Protein AF-A0A5P8FN72-F1 (afdb_monomer_lite)

Organism: NCBI:txid262209

Foldseek 3Di:
DDDDPPQLVVLVVQLVVLVVVLVVLVVVLVVCCVVCVVPSVVSVVSNLLSVLSNQLSVCVSVPDDNVRSNVPGDPDPPRPPPDPVVVVVVVVVPD

Radius of gyration: 16.41 Å; chains: 1; bounding box: 34×41×50 Å

Secondary structure (DSSP, 8-state):
-----HHHHHHHHHHHHHHHHHHHHHHHHHHHHHH-GGGHHHHHHHHHHHHHHHHHHHHHHTT--HHHHHHTS---S-------HHHHHHHHS--

pLDDT: mean 76.61, std 20.28, range [33.78, 97.81]

Sequence (95 aa):
MTNLPAGRRSLEATEQQWQVVVEALIQVSTAWREVSPESQGPVNELLQDARSNVAYWRARSKGLDEREASCMLPQGPPTPRYIDYNGIREENASR

Structure (mmCIF, N/CA/C/O backbone):
data_AF-A0A5P8FN72-F1
#
_entry.id   AF-A0A5P8FN72-F1
#
loop_
_atom_site.group_PDB
_atom_site.id
_atom_site.type_symbol
_atom_site.label_atom_id
_atom_site.label_alt_id
_atom_site.label_comp_id
_atom_site.label_asym_id
_atom_site.label_entity_id
_atom_site.label_seq_id
_atom_site.pdbx_PDB_ins_code
_atom_site.Cartn_x
_atom_site.Cartn_y
_atom_site.Cartn_z
_atom_site.occupancy
_atom_si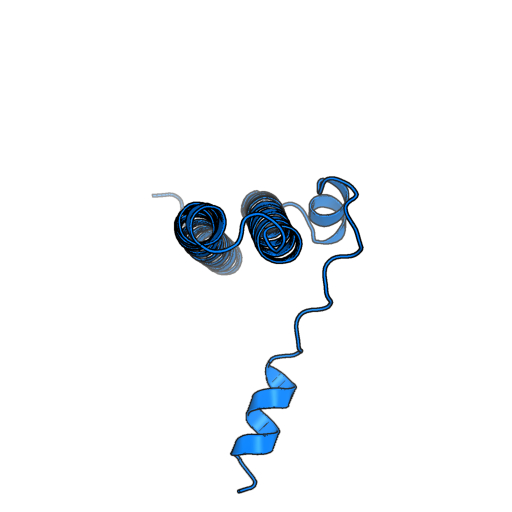te.B_iso_or_equiv
_atom_site.auth_seq_id
_atom_site.auth_comp_id
_atom_site.auth_asym_id
_atom_site.auth_atom_id
_atom_site.pdbx_PDB_model_num
ATOM 1 N N . MET A 1 1 ? 0.623 7.454 -30.481 1.00 33.78 1 MET A N 1
ATOM 2 C CA . MET A 1 1 ? 0.587 6.381 -29.464 1.00 33.78 1 MET A CA 1
ATOM 3 C C . MET A 1 1 ? 2.018 6.019 -29.107 1.00 33.78 1 MET A C 1
ATOM 5 O O . MET A 1 1 ? 2.681 5.341 -29.880 1.00 33.78 1 MET A O 1
ATOM 9 N N . THR A 1 2 ? 2.545 6.545 -28.006 1.00 42.03 2 THR A N 1
ATOM 10 C CA . THR A 1 2 ? 3.911 6.250 -27.555 1.00 42.03 2 THR A CA 1
ATOM 11 C C . THR A 1 2 ? 3.910 4.878 -26.882 1.00 42.03 2 THR A C 1
ATOM 13 O O . THR A 1 2 ? 3.343 4.702 -25.807 1.00 42.03 2 THR A O 1
ATOM 16 N N . ASN A 1 3 ? 4.488 3.875 -27.545 1.00 47.91 3 ASN A N 1
ATOM 17 C CA . ASN A 1 3 ? 4.662 2.544 -26.971 1.00 47.91 3 ASN A CA 1
ATOM 18 C C . ASN A 1 3 ? 5.716 2.613 -25.861 1.00 47.91 3 ASN A C 1
ATOM 20 O O . ASN A 1 3 ? 6.912 2.652 -26.132 1.00 47.91 3 ASN A O 1
ATOM 24 N N . LEU A 1 4 ? 5.266 2.653 -24.607 1.00 51.09 4 LEU A N 1
ATOM 25 C CA . LEU A 1 4 ? 6.144 2.464 -23.457 1.00 51.09 4 LEU A CA 1
ATOM 26 C C . LEU A 1 4 ? 6.731 1.040 -23.489 1.00 51.09 4 LEU A C 1
ATOM 28 O O . LEU A 1 4 ? 5.985 0.095 -23.773 1.00 51.09 4 LEU A O 1
ATOM 32 N N . PRO A 1 5 ? 8.036 0.863 -23.209 1.00 60.44 5 PRO A N 1
ATOM 33 C CA . PRO A 1 5 ? 8.654 -0.459 -23.143 1.00 60.44 5 PRO A CA 1
ATOM 34 C C . PRO A 1 5 ? 7.921 -1.343 -22.123 1.00 60.44 5 PRO A C 1
ATOM 36 O O . PRO A 1 5 ? 7.465 -0.843 -21.094 1.00 60.44 5 PRO A O 1
ATOM 39 N N . ALA A 1 6 ? 7.810 -2.649 -22.394 1.00 61.34 6 ALA A N 1
ATOM 40 C CA . ALA A 1 6 ? 6.997 -3.594 -21.611 1.00 61.34 6 ALA A CA 1
ATOM 41 C C . ALA A 1 6 ? 7.269 -3.540 -20.093 1.00 61.34 6 ALA A C 1
ATOM 43 O O . ALA A 1 6 ? 6.336 -3.625 -19.299 1.00 61.34 6 ALA A O 1
ATOM 44 N N . GLY A 1 7 ? 8.523 -3.289 -19.697 1.00 66.69 7 GLY A N 1
ATOM 45 C CA . GLY A 1 7 ? 8.893 -3.065 -18.298 1.00 66.69 7 GLY A CA 1
ATOM 46 C C . GLY A 1 7 ? 8.180 -1.867 -17.662 1.00 66.69 7 GLY A C 1
ATOM 47 O O . GLY A 1 7 ? 7.653 -1.999 -16.567 1.00 66.69 7 GLY A O 1
ATOM 48 N N . ARG A 1 8 ? 8.062 -0.723 -18.352 1.00 66.81 8 ARG A N 1
ATOM 49 C CA . ARG A 1 8 ? 7.356 0.457 -17.813 1.00 66.81 8 ARG A CA 1
ATOM 50 C C . ARG A 1 8 ? 5.854 0.233 -17.667 1.00 66.81 8 ARG A C 1
ATOM 52 O O . ARG A 1 8 ? 5.300 0.634 -16.653 1.00 66.81 8 ARG A O 1
ATOM 59 N N . ARG A 1 9 ? 5.215 -0.464 -18.615 1.00 67.38 9 ARG A N 1
ATOM 60 C CA . ARG A 1 9 ? 3.784 -0.817 -18.503 1.00 67.38 9 ARG A CA 1
ATOM 61 C C . ARG A 1 9 ? 3.503 -1.689 -17.281 1.00 67.38 9 ARG A C 1
ATOM 63 O O . ARG A 1 9 ? 2.488 -1.503 -16.622 1.00 67.38 9 ARG A O 1
ATOM 70 N N . SER A 1 10 ? 4.411 -2.613 -16.964 1.00 83.88 10 SER A N 1
ATOM 71 C CA . SER A 1 10 ? 4.301 -3.423 -15.749 1.00 83.88 10 SER A CA 1
ATOM 72 C C . SER A 1 10 ? 4.405 -2.569 -14.483 1.00 83.88 10 SER A C 1
ATOM 74 O O . SER A 1 10 ? 3.674 -2.820 -13.536 1.00 83.88 10 SER A O 1
ATOM 76 N N . LEU A 1 11 ? 5.274 -1.553 -14.466 1.00 85.06 11 LEU A N 1
ATOM 77 C CA . LEU A 1 11 ? 5.445 -0.660 -13.313 1.00 85.06 11 LEU A CA 1
ATOM 78 C C . LEU A 1 11 ? 4.228 0.250 -13.101 1.00 85.06 11 LEU A C 1
ATOM 80 O O . LEU A 1 11 ? 3.799 0.431 -11.967 1.00 85.06 11 LEU A O 1
ATOM 84 N N . GLU A 1 12 ? 3.647 0.780 -14.180 1.00 87.69 12 GLU A N 1
ATOM 85 C CA . GLU A 1 12 ? 2.408 1.571 -14.129 1.00 87.69 12 GLU A CA 1
ATOM 86 C C . GLU A 1 12 ? 1.221 0.738 -13.627 1.00 87.69 12 GLU A C 1
ATOM 88 O O . GLU A 1 12 ? 0.433 1.213 -12.812 1.00 87.69 12 GLU A O 1
ATOM 93 N N . ALA A 1 13 ? 1.113 -0.522 -14.061 1.00 88.06 13 ALA A N 1
ATOM 94 C CA . ALA A 1 13 ? 0.088 -1.436 -13.564 1.00 88.06 13 ALA A CA 1
ATOM 95 C C . ALA A 1 13 ? 0.262 -1.723 -12.062 1.00 88.06 13 ALA A C 1
ATOM 97 O O . ALA A 1 13 ? -0.714 -1.690 -11.312 1.00 88.06 13 ALA A O 1
ATOM 98 N N . THR A 1 14 ? 1.498 -1.943 -11.602 1.00 87.06 14 THR A N 1
ATOM 99 C CA . THR A 1 14 ? 1.795 -2.123 -10.174 1.00 87.06 14 THR A CA 1
ATOM 100 C C . THR A 1 14 ? 1.481 -0.860 -9.365 1.00 87.06 14 THR A C 1
ATOM 102 O O . THR A 1 14 ? 0.882 -0.959 -8.297 1.00 87.06 14 THR A O 1
ATOM 105 N N . GLU A 1 15 ? 1.811 0.337 -9.870 1.00 91.88 15 GLU A N 1
ATOM 106 C CA . GLU A 1 15 ? 1.416 1.611 -9.242 1.00 91.88 15 GLU A CA 1
ATOM 107 C C . GLU A 1 15 ? -0.109 1.693 -9.068 1.00 91.88 15 GLU A C 1
ATOM 109 O O . GLU A 1 15 ? -0.592 2.009 -7.980 1.00 91.88 15 GLU A O 1
ATOM 114 N N . GLN A 1 16 ? -0.871 1.372 -10.118 1.00 92.94 16 GLN A N 1
ATOM 115 C CA . GLN A 1 16 ? -2.336 1.393 -10.083 1.00 92.94 16 GLN A CA 1
ATOM 116 C C . GLN A 1 16 ? -2.906 0.393 -9.071 1.00 92.94 16 GLN A C 1
ATOM 118 O O . GLN A 1 16 ? -3.836 0.729 -8.342 1.00 92.94 16 GLN A O 1
ATOM 123 N N . GLN A 1 17 ? -2.336 -0.810 -8.968 1.00 92.94 17 GLN A N 1
ATOM 124 C CA . GLN A 1 17 ? -2.747 -1.789 -7.956 1.00 92.94 17 GLN A CA 1
ATOM 125 C C . GLN A 1 17 ? -2.520 -1.266 -6.533 1.00 92.94 17 GLN A C 1
ATOM 127 O O . GLN A 1 17 ? -3.409 -1.378 -5.690 1.00 92.94 17 GLN A O 1
ATOM 132 N N . TRP A 1 18 ? -1.378 -0.629 -6.262 1.00 94.38 18 TRP A N 1
ATOM 133 C CA . TRP A 1 18 ? -1.128 -0.006 -4.960 1.00 94.38 18 TRP A CA 1
ATOM 134 C C . TRP A 1 18 ? -2.061 1.171 -4.673 1.00 94.38 18 TRP A C 1
ATOM 136 O O . TRP A 1 18 ? -2.465 1.356 -3.527 1.00 94.38 18 TRP A O 1
ATOM 146 N N . GLN A 1 19 ? -2.461 1.930 -5.695 1.00 96.25 19 GLN A N 1
ATOM 147 C CA . GLN A 1 19 ? -3.459 2.989 -5.544 1.00 96.25 19 GLN A CA 1
ATOM 148 C C . GLN A 1 19 ? -4.815 2.421 -5.089 1.00 96.25 19 GLN A C 1
ATOM 150 O O . GLN A 1 19 ? -5.421 2.965 -4.167 1.00 96.25 19 GLN A O 1
ATOM 155 N N . VAL A 1 20 ? -5.240 1.282 -5.649 1.00 96.88 20 VAL A N 1
ATOM 156 C CA . VAL A 1 20 ? -6.448 0.562 -5.200 1.00 96.88 20 VAL A CA 1
ATOM 157 C C . VAL A 1 20 ? -6.312 0.103 -3.743 1.00 96.88 20 VAL A C 1
ATOM 159 O O . VAL A 1 20 ? -7.252 0.244 -2.960 1.00 96.88 20 VAL A O 1
ATOM 162 N N . VAL A 1 21 ? -5.137 -0.393 -3.339 1.00 96.06 21 VAL A N 1
ATOM 163 C CA . VAL A 1 21 ? -4.874 -0.776 -1.938 1.00 96.06 21 VAL A CA 1
ATOM 164 C C . VAL A 1 21 ? -4.980 0.430 -1.000 1.00 96.06 21 VAL A C 1
ATOM 166 O O . VAL A 1 21 ? -5.589 0.318 0.063 1.00 96.06 21 VAL A O 1
ATOM 169 N N . VAL A 1 22 ? -4.441 1.593 -1.382 1.00 97.19 22 VAL A N 1
ATOM 170 C CA . VAL A 1 22 ? -4.568 2.835 -0.597 1.00 97.19 22 VAL A CA 1
ATOM 171 C C . VAL A 1 22 ? -6.036 3.210 -0.405 1.00 97.19 22 VAL A C 1
ATOM 173 O O . VAL A 1 22 ? -6.441 3.529 0.712 1.00 97.19 22 VAL A O 1
ATOM 176 N N . GLU A 1 23 ? -6.843 3.155 -1.463 1.00 97.81 23 GLU A N 1
ATOM 177 C CA . GLU A 1 23 ? -8.273 3.473 -1.390 1.00 97.81 23 GLU A CA 1
ATOM 178 C C . GLU A 1 23 ? -9.031 2.512 -0.467 1.00 97.81 23 GLU A C 1
ATOM 180 O O . GLU A 1 23 ? -9.829 2.957 0.362 1.00 97.81 23 GLU A O 1
ATOM 185 N N . ALA A 1 24 ? -8.730 1.214 -0.537 1.00 97.81 24 ALA A N 1
ATOM 186 C CA . ALA A 1 24 ? -9.298 0.220 0.368 1.00 97.81 24 ALA A CA 1
ATOM 187 C C . ALA A 1 24 ? -8.884 0.470 1.830 1.00 97.81 24 ALA A C 1
ATOM 189 O O . ALA A 1 24 ? -9.729 0.461 2.724 1.00 97.81 24 ALA A O 1
ATOM 190 N N . LEU A 1 25 ? -7.605 0.761 2.090 1.00 96.62 25 LEU A N 1
ATOM 191 C CA . LEU A 1 25 ? -7.104 1.030 3.441 1.00 96.62 25 LEU A CA 1
ATOM 192 C C . LEU A 1 25 ? -7.641 2.337 4.032 1.00 96.62 25 LEU A C 1
ATOM 194 O O . LEU A 1 25 ? -7.796 2.425 5.248 1.00 96.62 25 LEU A O 1
ATOM 198 N N . ILE A 1 26 ? -7.975 3.334 3.208 1.00 96.75 26 ILE A N 1
ATOM 199 C CA . ILE A 1 26 ? -8.696 4.529 3.672 1.00 96.75 26 ILE A CA 1
ATOM 200 C C . ILE A 1 26 ? -10.075 4.130 4.204 1.00 96.75 26 ILE A C 1
ATOM 202 O O . ILE A 1 26 ? -10.424 4.522 5.315 1.00 96.75 26 ILE A O 1
ATOM 206 N N . GLN A 1 27 ? -10.829 3.316 3.458 1.00 96.81 27 GLN A N 1
ATOM 207 C CA . GLN A 1 27 ? -12.147 2.847 3.900 1.00 96.81 27 GLN A CA 1
ATOM 208 C C . GLN A 1 27 ? -12.047 2.015 5.183 1.00 96.81 27 GLN A C 1
ATOM 210 O O . GLN A 1 27 ? -12.813 2.243 6.120 1.00 96.81 27 GLN A O 1
ATOM 215 N N . VAL A 1 28 ? -11.066 1.108 5.259 1.00 95.81 28 VAL A N 1
ATOM 216 C CA . VAL A 1 28 ? -10.794 0.319 6.469 1.00 95.81 28 VAL A CA 1
ATOM 217 C C . VAL A 1 28 ? -10.429 1.229 7.639 1.00 95.81 28 VAL A C 1
ATOM 219 O O . VAL A 1 28 ? -11.019 1.084 8.698 1.00 95.81 28 VAL A O 1
ATOM 222 N N . SER A 1 29 ? -9.522 2.197 7.467 1.00 94.31 29 SER A N 1
ATOM 223 C CA . SER A 1 29 ? -9.122 3.127 8.537 1.00 94.31 29 SER A CA 1
ATOM 224 C C . SER A 1 29 ? -10.297 3.953 9.058 1.00 94.31 29 SER A C 1
ATOM 226 O O . SER A 1 29 ? -10.429 4.139 10.270 1.00 94.31 29 SER A O 1
ATOM 228 N N . THR A 1 30 ? -11.181 4.408 8.165 1.00 94.44 30 THR A N 1
ATOM 229 C CA . THR A 1 30 ? -12.411 5.106 8.549 1.00 94.44 30 THR A CA 1
ATOM 230 C C . THR A 1 30 ? -13.338 4.194 9.346 1.00 94.44 30 THR A C 1
ATOM 232 O O . THR A 1 30 ? -13.729 4.567 10.446 1.00 94.44 30 THR A O 1
ATOM 235 N N . ALA A 1 31 ? -13.646 2.993 8.848 1.00 95.56 31 ALA A N 1
ATOM 236 C CA . ALA A 1 31 ? -14.517 2.052 9.553 1.00 95.56 31 ALA A CA 1
ATOM 237 C C . ALA A 1 31 ? -13.926 1.602 10.902 1.00 95.56 31 ALA A C 1
ATOM 239 O O . ALA A 1 31 ? -14.644 1.479 11.889 1.00 95.56 31 ALA A O 1
ATOM 240 N N . TRP A 1 32 ? -12.609 1.396 10.967 1.00 95.62 32 TRP A N 1
ATOM 241 C CA . TRP A 1 32 ? -11.915 0.953 12.176 1.00 95.62 32 TRP A CA 1
ATOM 242 C C . TRP A 1 32 ? -11.941 2.006 13.277 1.00 95.62 32 TRP A C 1
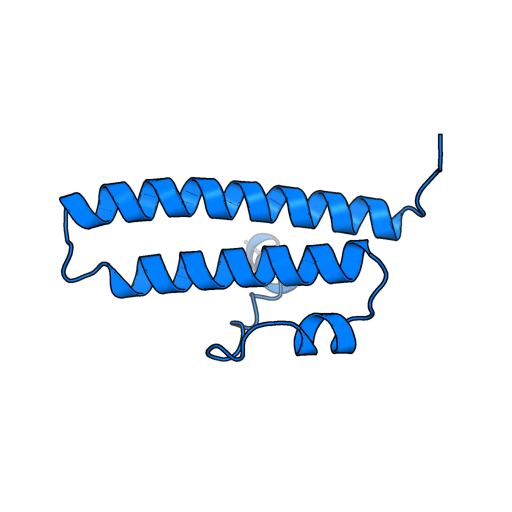ATOM 244 O O . TRP A 1 32 ? -12.130 1.669 14.442 1.00 95.62 32 TRP A O 1
ATOM 254 N N . ARG A 1 33 ? -11.794 3.287 12.913 1.00 93.81 33 ARG A N 1
ATOM 255 C CA . ARG A 1 33 ? -11.872 4.401 13.866 1.00 93.81 33 ARG A CA 1
ATOM 256 C C . ARG A 1 33 ? -13.205 4.429 14.615 1.00 93.81 33 ARG A C 1
ATOM 258 O O . ARG A 1 33 ? -13.211 4.779 15.788 1.00 93.81 33 ARG A O 1
ATOM 265 N N . GLU A 1 34 ? -14.297 4.050 13.954 1.00 95.06 34 GLU A N 1
ATOM 266 C CA . GLU A 1 34 ? -15.630 4.001 14.568 1.00 95.06 34 GLU A CA 1
ATOM 267 C C . GLU A 1 34 ? -15.778 2.846 15.570 1.00 95.06 34 GLU A C 1
ATOM 269 O O . GLU A 1 34 ? -16.554 2.946 16.516 1.00 95.06 34 GLU A O 1
ATOM 274 N N . VAL A 1 35 ? -15.044 1.745 15.374 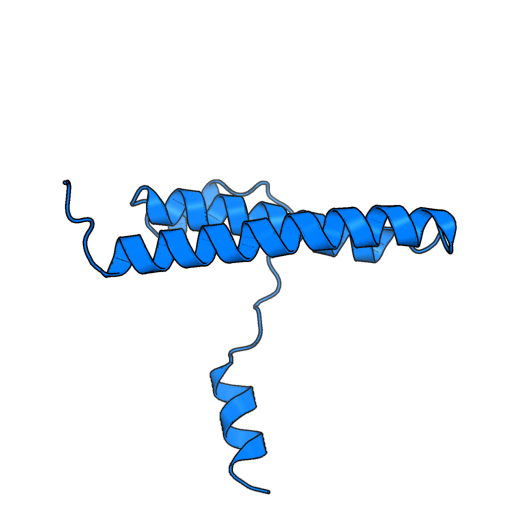1.00 94.75 35 VAL A N 1
ATOM 275 C CA . VAL A 1 35 ? -15.192 0.518 16.176 1.00 94.75 35 VAL A CA 1
ATOM 276 C C . VAL A 1 35 ? -14.158 0.424 17.300 1.00 94.75 35 VAL A C 1
ATOM 278 O O . VAL A 1 35 ? -14.485 -0.040 18.388 1.00 94.75 35 VAL A O 1
ATOM 281 N N . SER A 1 36 ? -12.913 0.830 17.051 1.00 93.56 36 SER A N 1
ATOM 282 C CA . SER A 1 36 ? -11.814 0.759 18.021 1.00 93.56 36 SER A CA 1
ATOM 283 C C . SER A 1 36 ? -10.755 1.828 17.707 1.00 93.56 36 SER A C 1
ATOM 285 O O . SER A 1 36 ? -9.718 1.540 17.096 1.00 93.56 36 SER A O 1
ATOM 287 N N . PRO A 1 37 ? -11.002 3.093 18.088 1.00 88.62 37 PRO A N 1
ATOM 288 C CA . PRO A 1 37 ? -10.066 4.190 17.843 1.00 88.62 37 PRO A CA 1
ATOM 289 C C . PRO A 1 37 ? -8.712 3.981 18.540 1.00 88.62 37 PRO A C 1
ATOM 291 O O . PRO A 1 37 ? -7.675 4.377 18.009 1.00 88.62 37 PRO A O 1
ATOM 294 N N . GLU A 1 38 ? -8.690 3.313 19.694 1.00 90.44 38 GLU A N 1
ATOM 295 C CA . GLU A 1 38 ? -7.477 2.991 20.451 1.00 90.44 38 GLU A CA 1
ATOM 296 C C . GLU A 1 38 ? -6.541 2.010 19.730 1.00 90.44 38 GLU A C 1
ATOM 298 O O . GLU A 1 38 ? -5.339 2.009 19.991 1.00 90.44 38 GLU A O 1
ATOM 303 N N . SER A 1 39 ? -7.061 1.219 18.785 1.00 88.38 39 SER A N 1
ATOM 304 C CA . SER A 1 39 ? -6.277 0.285 17.968 1.00 88.38 39 SER A CA 1
ATOM 305 C C . SER A 1 39 ? -6.046 0.780 16.535 1.00 88.38 39 SER A C 1
ATOM 307 O O . SER A 1 39 ? -5.660 0.005 15.663 1.00 88.38 39 SER A O 1
ATOM 309 N N . GLN A 1 40 ? -6.225 2.080 16.264 1.00 88.69 40 GLN A N 1
ATOM 310 C CA . GLN A 1 40 ? -6.058 2.631 14.913 1.00 88.69 40 GLN A CA 1
ATOM 311 C C . GLN A 1 40 ? -4.594 2.631 14.419 1.00 88.69 40 GLN A C 1
ATOM 313 O O . GLN A 1 40 ? -4.353 2.713 13.213 1.00 88.69 40 GLN A O 1
ATOM 318 N N . GLY A 1 41 ? -3.614 2.529 15.327 1.00 88.75 41 GLY A N 1
ATOM 319 C CA . GLY A 1 41 ? -2.176 2.574 15.017 1.00 88.75 41 GLY A CA 1
ATOM 320 C C . GLY A 1 41 ? -1.759 1.647 13.864 1.00 88.75 41 GLY A C 1
ATOM 321 O O . GLY A 1 41 ? -1.345 2.157 12.823 1.00 88.75 41 GLY A O 1
ATOM 322 N N . PRO A 1 42 ? -1.957 0.320 13.977 1.00 90.88 42 PRO A N 1
ATOM 323 C CA . PRO A 1 42 ? -1.603 -0.634 12.923 1.00 90.88 42 PRO A CA 1
ATOM 324 C C . PRO A 1 42 ? -2.257 -0.362 11.559 1.00 90.88 42 PRO A C 1
ATOM 326 O O . PRO A 1 42 ? -1.625 -0.529 10.518 1.00 90.88 42 PRO A O 1
ATOM 329 N N . VAL A 1 43 ? -3.515 0.094 11.527 1.00 91.38 43 VAL A N 1
ATOM 330 C CA . VAL A 1 43 ? -4.198 0.408 10.257 1.00 91.38 43 VAL A CA 1
ATOM 331 C C . VAL A 1 43 ? -3.590 1.651 9.601 1.00 91.38 43 VAL A C 1
ATOM 333 O O . VAL A 1 43 ? -3.450 1.710 8.378 1.00 91.38 43 VAL A O 1
ATOM 336 N N . ASN A 1 44 ? -3.191 2.639 10.404 1.00 89.19 44 ASN A N 1
ATOM 337 C CA . ASN A 1 44 ? -2.502 3.827 9.906 1.00 89.19 44 ASN A CA 1
ATOM 338 C C . ASN A 1 44 ? -1.097 3.500 9.381 1.00 89.19 44 ASN A C 1
ATOM 340 O O . ASN A 1 44 ? -0.696 4.077 8.371 1.00 89.19 44 ASN A O 1
ATOM 344 N N . GLU A 1 45 ? -0.381 2.570 10.019 1.00 90.81 45 GLU A N 1
ATOM 345 C CA . GLU A 1 45 ? 0.915 2.069 9.537 1.00 90.81 45 GLU A CA 1
ATOM 346 C C . GLU A 1 45 ? 0.769 1.398 8.165 1.00 90.81 45 GLU A C 1
ATOM 348 O O . GLU A 1 45 ? 1.448 1.793 7.219 1.00 90.81 45 GLU A O 1
ATOM 353 N N . LEU A 1 46 ? -0.204 0.493 7.998 1.00 92.50 46 LEU A N 1
ATOM 354 C CA . LEU A 1 46 ? -0.481 -0.140 6.700 1.00 92.50 46 LEU A CA 1
ATOM 355 C C . LEU A 1 46 ? -0.852 0.879 5.613 1.00 92.50 46 LEU A C 1
ATOM 357 O O . LEU A 1 46 ? -0.406 0.769 4.469 1.00 92.50 46 LEU A O 1
ATOM 361 N N . LEU A 1 47 ? -1.665 1.885 5.950 1.00 93.44 47 LEU A N 1
ATOM 362 C CA . LEU A 1 47 ? -2.026 2.948 5.011 1.00 93.44 47 LEU A CA 1
ATOM 363 C C . LEU A 1 47 ? -0.801 3.779 4.603 1.00 93.44 47 LEU A C 1
ATOM 365 O O . LEU A 1 47 ? -0.671 4.159 3.435 1.00 93.44 47 LEU A O 1
ATOM 369 N N . GLN A 1 48 ? 0.095 4.063 5.546 1.00 91.25 48 GLN A N 1
ATOM 370 C CA . GLN A 1 48 ? 1.339 4.770 5.270 1.00 91.25 48 GLN A CA 1
ATOM 371 C C . GLN A 1 48 ? 2.262 3.942 4.364 1.00 91.25 48 GLN A C 1
ATOM 373 O O . GLN A 1 48 ? 2.795 4.480 3.391 1.00 91.25 48 GLN A O 1
ATOM 378 N N . ASP A 1 49 ? 2.384 2.639 4.608 1.00 90.88 49 ASP A N 1
ATOM 379 C CA . ASP A 1 49 ? 3.172 1.725 3.777 1.00 90.88 49 ASP A CA 1
ATOM 380 C C . ASP A 1 49 ? 2.628 1.631 2.349 1.00 90.88 49 ASP A C 1
ATOM 382 O O . ASP A 1 49 ? 3.389 1.704 1.378 1.00 90.88 49 ASP A O 1
ATOM 386 N N . ALA A 1 50 ? 1.307 1.536 2.184 1.00 92.62 50 ALA A N 1
ATOM 387 C CA . ALA A 1 50 ? 0.684 1.515 0.864 1.00 92.62 50 ALA A CA 1
ATOM 388 C C . ALA A 1 50 ? 0.944 2.821 0.090 1.00 92.62 50 ALA A C 1
ATOM 390 O O . ALA A 1 50 ? 1.267 2.789 -1.098 1.00 92.62 50 ALA A O 1
ATOM 391 N N . ARG A 1 51 ? 0.886 3.978 0.764 1.00 92.75 51 ARG A N 1
ATOM 392 C CA . ARG A 1 51 ? 1.218 5.282 0.159 1.00 92.75 51 ARG A CA 1
ATOM 393 C C . ARG A 1 51 ? 2.684 5.367 -0.261 1.00 92.75 51 ARG A C 1
ATOM 395 O O . ARG A 1 51 ? 2.973 5.864 -1.350 1.00 92.75 51 ARG A O 1
ATOM 402 N N . SER A 1 52 ? 3.594 4.859 0.567 1.00 90.81 52 SER A N 1
ATOM 403 C CA . SER A 1 52 ? 5.016 4.765 0.227 1.00 90.81 52 SER A CA 1
ATOM 404 C C . SER A 1 52 ? 5.236 3.873 -0.997 1.00 90.81 52 SER A C 1
ATOM 406 O O . SER A 1 52 ? 5.978 4.250 -1.901 1.00 90.81 52 SER A O 1
ATOM 408 N N . ASN A 1 53 ? 4.527 2.746 -1.101 1.00 88.38 53 ASN A N 1
ATOM 409 C CA . ASN A 1 53 ? 4.590 1.891 -2.286 1.00 88.38 53 ASN A CA 1
ATOM 410 C C . ASN A 1 53 ? 4.086 2.602 -3.551 1.00 88.38 53 ASN A C 1
ATOM 412 O O . ASN A 1 53 ? 4.754 2.536 -4.581 1.00 88.38 53 ASN A O 1
ATOM 416 N N . VAL A 1 54 ? 2.972 3.342 -3.489 1.00 92.25 54 VAL A N 1
ATOM 417 C CA . VAL A 1 54 ? 2.517 4.161 -4.631 1.00 92.25 54 VAL A CA 1
ATOM 418 C C . VAL A 1 54 ? 3.611 5.137 -5.069 1.00 92.25 54 VAL A C 1
ATOM 420 O O . VAL A 1 54 ? 3.914 5.229 -6.258 1.00 92.25 54 VAL A O 1
ATOM 423 N N . ALA A 1 55 ? 4.236 5.847 -4.125 1.00 88.88 55 ALA A N 1
ATOM 424 C CA . ALA A 1 55 ? 5.311 6.787 -4.433 1.00 88.88 55 ALA A CA 1
ATOM 425 C C . ALA A 1 55 ? 6.523 6.093 -5.083 1.00 88.88 55 ALA A C 1
ATOM 427 O O . ALA A 1 55 ? 7.045 6.588 -6.085 1.00 88.88 55 ALA A O 1
ATOM 428 N N . TYR A 1 56 ? 6.921 4.927 -4.565 1.00 88.19 56 TYR A N 1
ATOM 429 C CA . TYR A 1 56 ? 8.013 4.119 -5.105 1.00 88.19 56 TYR A CA 1
ATOM 430 C C . TYR A 1 56 ? 7.734 3.676 -6.545 1.00 88.19 56 TYR A C 1
ATOM 432 O O . TYR A 1 56 ? 8.526 3.945 -7.451 1.00 88.19 56 TYR A O 1
ATOM 440 N N . TRP A 1 57 ? 6.587 3.037 -6.789 1.00 87.06 57 TRP A N 1
ATOM 441 C CA . TRP A 1 57 ? 6.251 2.517 -8.116 1.00 87.06 57 TRP A CA 1
ATOM 442 C C . TRP A 1 57 ? 6.007 3.635 -9.128 1.00 87.06 57 TRP A C 1
ATOM 444 O O . TRP A 1 57 ? 6.400 3.490 -10.284 1.00 87.06 57 TRP A O 1
ATOM 454 N N . ARG A 1 58 ? 5.498 4.791 -8.686 1.00 89.94 58 ARG A N 1
ATOM 455 C CA . ARG A 1 58 ? 5.422 6.010 -9.502 1.00 89.94 58 ARG A CA 1
ATOM 456 C C . ARG A 1 58 ? 6.794 6.558 -9.891 1.00 89.94 58 ARG A C 1
ATOM 458 O O . ARG A 1 58 ? 6.971 7.066 -10.996 1.00 89.94 58 ARG A O 1
ATOM 465 N N . ALA A 1 59 ? 7.775 6.510 -8.994 1.00 86.50 59 ALA A N 1
ATOM 466 C CA . ALA A 1 59 ? 9.145 6.902 -9.319 1.00 86.50 59 ALA A CA 1
ATOM 467 C C . ALA A 1 59 ? 9.759 5.927 -10.341 1.00 86.50 59 ALA A C 1
ATOM 469 O O . ALA A 1 59 ? 10.299 6.356 -11.364 1.00 86.50 59 ALA A O 1
ATOM 470 N N . ARG A 1 60 ? 9.583 4.617 -10.125 1.00 85.94 60 ARG A N 1
ATOM 471 C CA . ARG A 1 60 ? 10.037 3.565 -11.049 1.00 85.94 60 ARG A CA 1
ATOM 472 C C . ARG A 1 60 ? 9.374 3.672 -12.428 1.00 85.94 60 ARG A C 1
ATOM 474 O O . ARG A 1 60 ? 10.064 3.541 -13.438 1.00 85.94 60 ARG A O 1
ATOM 481 N N . SER A 1 61 ? 8.068 3.948 -12.508 1.00 85.19 61 SER A N 1
ATOM 482 C CA . SER A 1 61 ? 7.343 4.101 -13.783 1.00 85.19 61 SER A CA 1
ATOM 483 C C . SER A 1 61 ? 7.851 5.296 -14.601 1.00 85.19 61 SER A C 1
ATOM 485 O O . SER A 1 61 ? 7.948 5.219 -15.830 1.00 85.19 61 SER A O 1
ATOM 487 N N . LYS A 1 62 ? 8.307 6.357 -13.919 1.00 88.12 62 LYS A N 1
ATOM 488 C CA . LYS A 1 62 ? 8.983 7.523 -14.516 1.00 88.12 62 LYS A CA 1
ATOM 489 C C . LYS A 1 62 ? 10.428 7.261 -14.952 1.00 88.12 62 LYS A C 1
ATOM 491 O O . LYS A 1 62 ? 11.015 8.111 -15.617 1.00 88.12 62 LYS A O 1
ATOM 496 N N . GLY A 1 63 ? 10.973 6.082 -14.653 1.00 85.44 63 GLY A N 1
ATOM 497 C CA . GLY A 1 63 ? 12.284 5.640 -15.119 1.00 85.44 63 GLY A CA 1
ATOM 498 C C . GLY A 1 63 ? 13.424 5.822 -14.124 1.00 85.44 63 GLY A C 1
ATOM 499 O O . GLY A 1 63 ? 14.564 5.624 -14.534 1.00 85.44 63 GLY A O 1
ATOM 500 N N . LEU A 1 64 ? 13.135 6.163 -12.863 1.00 85.44 64 LEU A N 1
ATOM 501 C CA . LEU A 1 64 ? 14.144 6.110 -11.804 1.00 85.44 64 LEU A CA 1
ATOM 502 C C . LEU A 1 64 ? 14.543 4.659 -11.545 1.00 85.44 64 LEU A C 1
ATOM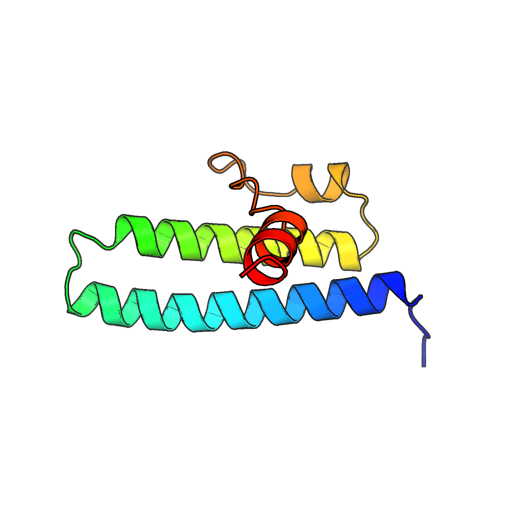 504 O O . LEU A 1 64 ? 13.719 3.738 -11.656 1.00 85.44 64 LEU A O 1
ATOM 508 N N . ASP A 1 65 ? 15.804 4.467 -11.174 1.00 85.56 65 ASP A N 1
ATOM 509 C CA . ASP A 1 65 ? 16.258 3.167 -10.708 1.00 85.56 65 ASP A CA 1
ATOM 510 C C . ASP A 1 65 ? 15.747 2.861 -9.287 1.00 85.56 65 ASP A C 1
ATOM 512 O O . ASP A 1 65 ? 15.046 3.646 -8.642 1.00 85.56 65 ASP A O 1
ATOM 516 N N . GLU A 1 66 ? 16.049 1.659 -8.804 1.00 78.81 66 GLU A N 1
ATOM 517 C CA . GLU A 1 66 ? 15.616 1.198 -7.487 1.00 78.81 66 GLU A CA 1
ATOM 518 C C . GLU A 1 66 ? 16.116 2.072 -6.341 1.00 78.81 66 GLU A C 1
ATOM 520 O O . GLU A 1 66 ? 15.371 2.359 -5.401 1.00 78.81 66 GLU A O 1
ATOM 525 N N . ARG A 1 67 ? 17.379 2.485 -6.414 1.00 81.50 67 ARG A N 1
ATOM 526 C CA . ARG A 1 67 ? 18.041 3.240 -5.360 1.00 81.50 67 ARG A CA 1
ATOM 527 C C . ARG A 1 67 ? 17.501 4.660 -5.326 1.00 81.50 67 ARG A C 1
ATOM 529 O O . ARG A 1 67 ? 17.146 5.140 -4.254 1.00 81.50 67 ARG A O 1
ATOM 536 N N . GLU A 1 68 ? 17.385 5.294 -6.487 1.00 82.75 68 GLU A N 1
ATOM 537 C CA . GLU A 1 68 ? 16.806 6.627 -6.638 1.00 82.75 68 GLU A CA 1
ATOM 538 C C . GLU A 1 68 ? 15.361 6.660 -6.135 1.00 82.75 68 GLU A C 1
ATOM 540 O O . GLU A 1 68 ? 15.019 7.506 -5.309 1.00 82.75 68 GLU A O 1
ATOM 545 N N . ALA A 1 69 ? 14.528 5.700 -6.554 1.00 82.94 69 ALA A N 1
ATOM 546 C CA . ALA A 1 69 ? 13.141 5.602 -6.106 1.00 82.94 69 ALA A CA 1
ATOM 547 C C . ALA A 1 69 ? 13.031 5.389 -4.586 1.00 82.94 69 ALA A C 1
ATOM 549 O O . ALA A 1 69 ? 12.170 5.990 -3.943 1.00 82.94 69 ALA A O 1
ATOM 550 N N . SER A 1 70 ? 13.920 4.582 -3.997 1.00 81.50 70 SER A N 1
ATOM 551 C CA . SER A 1 70 ? 13.948 4.326 -2.549 1.00 81.50 70 SER A CA 1
ATOM 552 C C . SER A 1 70 ? 14.375 5.560 -1.747 1.00 81.50 70 SER A C 1
ATOM 554 O O . SER A 1 70 ? 13.814 5.830 -0.690 1.00 81.50 70 SER A O 1
ATOM 556 N N . CYS A 1 71 ? 15.329 6.347 -2.256 1.00 80.81 71 CYS A N 1
ATOM 557 C CA . CYS A 1 71 ? 15.781 7.588 -1.619 1.00 80.81 71 CYS A CA 1
ATOM 558 C C . CYS A 1 71 ? 14.719 8.700 -1.611 1.00 80.81 71 CYS A C 1
ATOM 560 O O . CYS A 1 71 ? 14.837 9.634 -0.821 1.00 80.81 71 CYS A O 1
ATOM 562 N N . MET A 1 72 ? 13.701 8.619 -2.476 1.00 75.62 72 MET A N 1
ATOM 563 C CA . MET A 1 72 ? 12.591 9.579 -2.512 1.00 75.62 72 MET A CA 1
ATOM 564 C C . MET A 1 72 ? 11.487 9.283 -1.494 1.00 75.62 72 MET A C 1
ATOM 566 O O . MET A 1 72 ? 10.615 10.130 -1.285 1.00 75.62 72 MET A O 1
ATOM 570 N N . LEU A 1 73 ? 11.483 8.095 -0.884 1.00 76.69 73 LEU A N 1
ATOM 571 C CA . LEU A 1 73 ? 10.481 7.757 0.115 1.00 76.69 73 LEU A CA 1
ATOM 572 C C . LEU A 1 73 ? 10.738 8.558 1.397 1.00 76.69 73 LEU A C 1
ATOM 574 O O . LEU A 1 73 ? 11.897 8.714 1.797 1.00 76.69 73 LEU A O 1
ATOM 578 N N . PRO A 1 74 ? 9.685 9.077 2.061 1.00 64.44 74 PRO A N 1
ATOM 579 C CA . PRO A 1 74 ? 9.850 9.619 3.402 1.00 64.44 74 PRO A CA 1
ATOM 580 C C . PRO A 1 74 ? 10.526 8.546 4.259 1.00 64.44 74 PRO A C 1
ATOM 582 O O . PRO A 1 74 ? 10.143 7.379 4.175 1.00 64.44 74 PRO A O 1
ATOM 585 N N . GLN A 1 75 ? 11.542 8.921 5.046 1.00 56.72 75 GLN A N 1
ATOM 586 C CA . GLN A 1 75 ? 12.216 7.987 5.951 1.00 56.72 75 GLN A CA 1
ATOM 587 C C . GLN A 1 75 ? 11.255 7.589 7.077 1.00 56.72 75 GLN A C 1
ATOM 589 O O . GLN A 1 75 ? 11.264 8.157 8.165 1.00 56.72 75 GLN A O 1
ATOM 594 N N . GLY A 1 76 ? 10.353 6.666 6.760 1.00 53.50 76 GLY A N 1
ATOM 595 C CA . GLY A 1 76 ? 9.573 5.901 7.712 1.00 53.50 76 GLY A CA 1
ATOM 596 C C . GLY A 1 76 ? 10.375 4.699 8.208 1.00 53.50 76 GLY A C 1
ATOM 597 O O . GLY A 1 76 ? 11.496 4.469 7.739 1.00 53.50 76 GLY A O 1
ATOM 598 N N . PRO A 1 77 ? 9.822 3.925 9.157 1.00 43.06 77 PRO A N 1
ATOM 599 C CA . PRO A 1 77 ? 10.409 2.648 9.545 1.00 43.06 77 PRO A CA 1
ATOM 600 C C . PRO A 1 77 ? 10.692 1.804 8.291 1.00 43.06 77 PRO A C 1
ATOM 602 O O . PRO A 1 77 ? 9.999 1.962 7.282 1.00 43.06 77 PRO A O 1
ATOM 605 N N . PRO A 1 78 ? 11.746 0.968 8.315 1.00 46.66 78 PRO A N 1
ATOM 606 C CA . PRO A 1 78 ? 12.184 0.229 7.141 1.00 46.66 78 PRO A CA 1
ATOM 607 C C . PRO A 1 78 ? 10.992 -0.482 6.517 1.00 46.66 78 PRO A C 1
ATOM 609 O O . PRO A 1 78 ? 10.268 -1.184 7.223 1.00 46.66 78 PRO A O 1
ATOM 612 N N . THR A 1 79 ? 10.810 -0.294 5.208 1.00 45.53 79 THR A N 1
ATOM 613 C CA . THR A 1 79 ? 9.801 -1.007 4.429 1.00 45.53 79 THR A CA 1
ATOM 614 C C . THR A 1 79 ? 9.871 -2.477 4.835 1.00 45.53 79 THR A C 1
ATOM 616 O O . THR A 1 79 ? 10.967 -3.057 4.754 1.00 45.53 79 THR A O 1
ATOM 619 N N . PRO A 1 80 ? 8.772 -3.090 5.311 1.00 43.47 80 PRO A N 1
ATOM 620 C CA . PRO A 1 80 ? 8.765 -4.515 5.574 1.00 43.47 80 PRO A CA 1
ATOM 621 C C . PRO A 1 80 ? 9.294 -5.202 4.320 1.00 43.47 80 PRO A C 1
ATOM 623 O O . PRO A 1 80 ? 8.843 -4.904 3.210 1.00 43.47 80 PRO A O 1
ATOM 626 N N . ARG A 1 81 ? 10.304 -6.065 4.467 1.00 41.78 81 ARG A N 1
ATOM 627 C CA . ARG A 1 81 ? 10.736 -6.927 3.366 1.00 41.78 81 ARG A CA 1
ATOM 628 C C . ARG A 1 81 ? 9.548 -7.833 3.071 1.00 41.78 81 ARG A C 1
ATOM 630 O O . ARG A 1 81 ? 9.368 -8.840 3.751 1.00 41.78 81 ARG A O 1
ATOM 637 N N . TYR A 1 82 ? 8.677 -7.409 2.157 1.00 44.44 82 TYR A N 1
ATOM 638 C CA . TYR A 1 82 ? 7.515 -8.187 1.777 1.00 44.44 82 TYR A CA 1
ATOM 639 C C . TYR A 1 82 ? 8.004 -9.552 1.310 1.00 44.44 82 TYR A C 1
ATOM 641 O O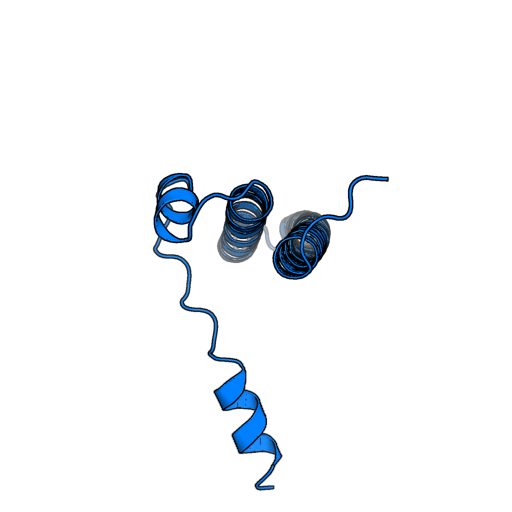 . TYR A 1 82 ? 8.994 -9.665 0.586 1.00 44.44 82 TYR A O 1
ATOM 649 N N . ILE A 1 83 ? 7.319 -10.562 1.834 1.00 42.56 83 ILE A N 1
ATOM 650 C CA . ILE A 1 83 ? 7.556 -11.985 1.652 1.00 42.56 83 ILE A CA 1
ATOM 651 C C . ILE A 1 83 ? 7.899 -12.257 0.189 1.00 42.56 83 ILE A C 1
ATOM 653 O O . ILE A 1 83 ? 7.158 -11.866 -0.714 1.00 42.56 83 ILE A O 1
ATOM 657 N N . ASP A 1 84 ? 9.025 -12.933 -0.028 1.00 41.78 84 ASP A N 1
ATOM 658 C CA . ASP A 1 84 ? 9.348 -13.528 -1.314 1.00 41.78 84 ASP A CA 1
ATOM 659 C C . ASP A 1 84 ? 8.202 -14.486 -1.673 1.00 41.78 84 ASP A C 1
ATOM 661 O O . ASP A 1 84 ? 8.073 -15.568 -1.097 1.00 41.78 84 ASP A O 1
ATOM 665 N N . TYR A 1 85 ? 7.311 -14.069 -2.577 1.00 44.56 85 TYR A N 1
ATOM 666 C CA . TYR A 1 85 ? 6.172 -14.880 -3.017 1.00 44.56 85 TYR A CA 1
ATOM 667 C C . TYR A 1 85 ? 6.617 -16.205 -3.661 1.00 44.56 85 TYR A C 1
ATOM 669 O O . TYR A 1 85 ? 5.785 -17.100 -3.827 1.00 44.56 85 TYR A O 1
ATOM 677 N N . ASN A 1 86 ? 7.912 -16.379 -3.967 1.00 48.44 86 ASN A N 1
ATOM 678 C CA . ASN A 1 86 ? 8.454 -17.680 -4.349 1.00 48.44 86 ASN A CA 1
ATOM 679 C C . ASN A 1 86 ? 8.354 -18.707 -3.206 1.00 48.44 86 ASN A C 1
ATOM 681 O O . ASN A 1 86 ? 8.092 -19.875 -3.476 1.00 48.44 86 ASN A O 1
ATOM 685 N N . GLY A 1 87 ? 8.442 -18.284 -1.939 1.00 41.25 87 GLY A N 1
ATOM 686 C CA . GLY A 1 87 ? 8.334 -19.180 -0.780 1.00 41.25 87 GLY A CA 1
ATOM 687 C C . GLY A 1 87 ? 6.921 -19.726 -0.532 1.00 41.25 87 GLY A C 1
ATOM 688 O O . GLY A 1 87 ? 6.768 -20.857 -0.084 1.00 41.25 87 GLY A O 1
ATOM 689 N N . ILE A 1 88 ? 5.869 -18.972 -0.879 1.00 46.06 88 ILE A N 1
ATOM 690 C CA . ILE A 1 88 ? 4.467 -19.402 -0.672 1.00 46.06 88 ILE A CA 1
ATOM 691 C C . ILE A 1 88 ? 4.028 -20.427 -1.737 1.00 46.06 88 ILE A C 1
ATOM 693 O O . ILE A 1 88 ? 3.124 -21.238 -1.511 1.00 46.06 88 ILE A O 1
ATOM 697 N N . ARG A 1 89 ? 4.669 -20.420 -2.915 1.00 45.59 89 ARG A N 1
ATOM 698 C CA . ARG A 1 89 ? 4.344 -21.352 -4.003 1.00 45.59 89 ARG A CA 1
ATOM 699 C C . ARG A 1 89 ? 4.908 -22.756 -3.766 1.00 45.59 89 ARG A C 1
ATOM 701 O O . ARG A 1 89 ? 4.269 -23.722 -4.174 1.00 45.59 89 ARG A O 1
ATOM 708 N N . GLU A 1 90 ? 6.057 -22.881 -3.103 1.00 45.41 90 GLU A N 1
ATOM 709 C CA . GLU A 1 90 ? 6.700 -24.183 -2.866 1.00 45.41 90 GLU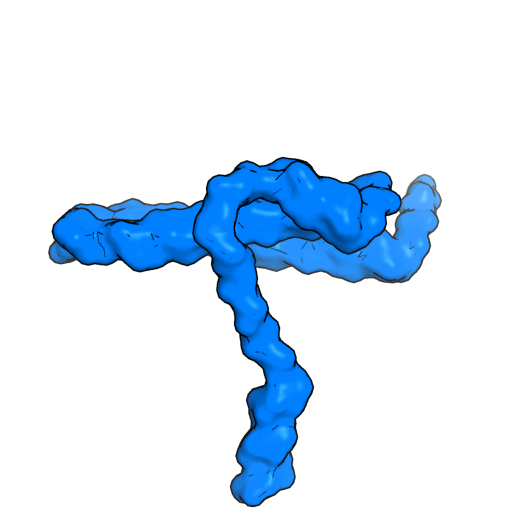 A CA 1
ATOM 710 C C . GLU A 1 90 ? 6.010 -25.003 -1.763 1.00 45.41 90 GLU A C 1
ATOM 712 O O . GLU A 1 90 ? 5.910 -26.226 -1.879 1.00 45.41 90 GLU A O 1
ATOM 717 N N . GLU A 1 91 ? 5.434 -24.353 -0.746 1.00 47.25 91 GLU A N 1
ATOM 718 C CA . GLU A 1 91 ? 4.778 -25.058 0.366 1.00 47.25 91 GLU A CA 1
ATOM 719 C C . GLU A 1 91 ? 3.415 -25.669 -0.023 1.00 47.25 91 GLU A C 1
ATOM 721 O O . GLU A 1 91 ? 3.022 -26.711 0.502 1.00 47.25 91 GLU A O 1
ATOM 726 N N . ASN A 1 92 ? 2.714 -25.083 -1.002 1.00 44.50 92 ASN A N 1
ATOM 727 C CA . ASN A 1 92 ? 1.442 -25.613 -1.518 1.00 44.50 92 ASN A CA 1
ATOM 728 C C . ASN A 1 92 ? 1.605 -26.635 -2.656 1.00 44.50 92 ASN A C 1
ATOM 730 O O . ASN A 1 92 ? 0.632 -27.288 -3.022 1.00 44.50 92 ASN A O 1
ATOM 734 N N . ALA A 1 93 ? 2.805 -26.780 -3.225 1.00 45.56 93 ALA A N 1
ATOM 735 C CA . ALA A 1 93 ? 3.086 -27.780 -4.259 1.00 45.56 93 ALA A CA 1
ATOM 736 C C . ALA A 1 93 ? 3.514 -29.146 -3.684 1.00 45.56 93 ALA A C 1
ATOM 738 O O . ALA A 1 93 ? 3.633 -30.108 -4.439 1.00 45.56 93 ALA A O 1
ATOM 739 N N . SER A 1 94 ? 3.740 -29.230 -2.366 1.00 48.50 94 SER A N 1
ATOM 740 C CA . SER A 1 94 ? 4.220 -30.437 -1.670 1.00 48.50 94 SER A CA 1
ATOM 741 C C . SER A 1 94 ? 3.210 -31.021 -0.667 1.00 48.50 94 SER A C 1
ATOM 743 O O . SER A 1 94 ? 3.605 -31.792 0.208 1.00 48.50 94 SER A O 1
ATOM 745 N N . ARG A 1 95 ? 1.925 -30.655 -0.763 1.00 41.69 95 ARG A N 1
ATOM 746 C CA . ARG A 1 95 ? 0.830 -31.230 0.038 1.00 41.69 95 ARG A CA 1
ATOM 747 C C . ARG A 1 95 ? -0.141 -32.025 -0.821 1.00 41.69 95 ARG A C 1
ATOM 749 O O . ARG A 1 95 ? -0.434 -31.564 -1.944 1.00 41.69 95 ARG A O 1
#